Protein AF-A0A974Z0I8-F1 (afdb_monomer)

Radius of gyration: 11.43 Å; Cα contacts (8 Å, |Δi|>4): 27; chains: 1; bounding box: 28×22×30 Å

Structure (mmCIF, N/CA/C/O backbone):
data_AF-A0A974Z0I8-F1
#
_entry.id   AF-A0A974Z0I8-F1
#
loop_
_atom_site.group_PDB
_atom_site.id
_atom_site.type_symbol
_atom_site.label_atom_id
_atom_site.label_alt_id
_atom_site.label_comp_id
_atom_site.label_asym_id
_atom_site.label_entity_id
_atom_site.label_seq_id
_atom_site.pdbx_PDB_ins_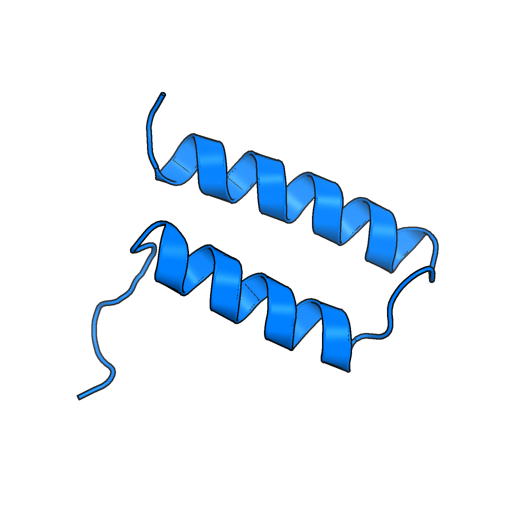code
_atom_site.Cartn_x
_atom_site.Cartn_y
_atom_site.Cartn_z
_atom_site.occupancy
_atom_site.B_iso_or_equiv
_atom_site.auth_seq_id
_atom_site.auth_comp_id
_atom_site.auth_asym_id
_atom_site.auth_atom_id
_atom_site.pdbx_PDB_model_num
ATOM 1 N N . MET A 1 1 ? 19.371 4.014 -6.717 1.00 66.62 1 MET A N 1
ATOM 2 C CA . MET A 1 1 ? 18.483 3.443 -5.684 1.00 66.62 1 MET A CA 1
ATOM 3 C C . MET A 1 1 ? 17.599 2.385 -6.320 1.00 66.62 1 MET A C 1
ATOM 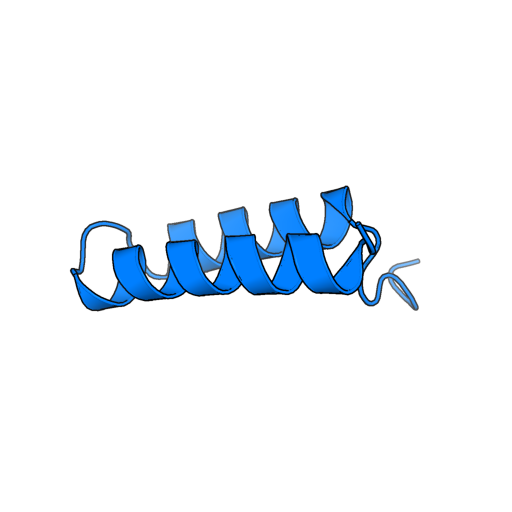5 O O . MET A 1 1 ? 16.931 2.696 -7.304 1.00 66.62 1 MET A O 1
ATOM 9 N N . ASP A 1 2 ? 17.670 1.157 -5.811 1.00 89.25 2 ASP A N 1
ATOM 10 C CA . ASP A 1 2 ? 16.981 -0.020 -6.352 1.00 89.25 2 ASP A CA 1
ATOM 11 C C . ASP A 1 2 ? 15.445 0.120 -6.300 1.00 89.25 2 ASP A C 1
ATOM 13 O O . ASP A 1 2 ? 14.901 0.758 -5.394 1.00 89.25 2 ASP A O 1
ATOM 17 N N . ASN A 1 3 ? 14.733 -0.457 -7.274 1.00 90.75 3 ASN A N 1
ATOM 18 C CA . ASN A 1 3 ? 13.268 -0.367 -7.343 1.00 90.75 3 ASN A CA 1
ATOM 19 C C . ASN A 1 3 ? 12.578 -1.054 -6.156 1.00 90.75 3 ASN A C 1
ATOM 21 O O . ASN A 1 3 ? 11.522 -0.584 -5.730 1.00 90.75 3 ASN A O 1
ATOM 25 N N . ARG A 1 4 ? 13.165 -2.119 -5.592 1.00 90.19 4 ARG A N 1
ATOM 26 C CA . ARG A 1 4 ? 12.643 -2.770 -4.381 1.00 90.19 4 ARG A CA 1
ATOM 27 C C . ARG A 1 4 ? 12.775 -1.843 -3.184 1.00 90.19 4 ARG A C 1
ATOM 29 O O . ARG A 1 4 ? 11.838 -1.746 -2.405 1.00 90.19 4 ARG A O 1
ATOM 36 N N . LEU A 1 5 ? 13.886 -1.113 -3.080 1.00 93.38 5 LEU A N 1
ATOM 37 C CA . LEU A 1 5 ? 14.089 -0.150 -1.998 1.00 93.38 5 LEU A CA 1
ATOM 38 C C . LEU A 1 5 ? 13.087 1.012 -2.085 1.00 93.38 5 LEU A C 1
ATOM 40 O O . LEU A 1 5 ? 12.396 1.286 -1.109 1.00 93.38 5 LEU A O 1
ATOM 44 N N . LYS A 1 6 ? 12.917 1.613 -3.273 1.00 93.75 6 LYS A N 1
ATOM 45 C CA . LYS A 1 6 ? 11.904 2.663 -3.499 1.00 93.75 6 LYS A CA 1
ATOM 46 C C . LYS A 1 6 ? 10.486 2.179 -3.183 1.00 93.75 6 LYS A C 1
ATOM 48 O O . LYS A 1 6 ? 9.686 2.925 -2.629 1.00 93.75 6 LYS A O 1
ATOM 53 N N . PHE A 1 7 ? 10.165 0.935 -3.541 1.00 93.62 7 PHE A N 1
ATOM 54 C CA . PHE A 1 7 ? 8.882 0.322 -3.208 1.00 93.62 7 PHE A CA 1
ATOM 55 C C . PHE A 1 7 ? 8.701 0.180 -1.693 1.00 93.62 7 PHE A C 1
ATOM 57 O O . PHE A 1 7 ? 7.678 0.617 -1.171 1.00 93.62 7 PHE A O 1
ATOM 64 N N . SER A 1 8 ? 9.688 -0.381 -0.991 1.00 94.00 8 SER A N 1
ATOM 65 C CA . SER A 1 8 ? 9.631 -0.576 0.461 1.00 94.00 8 SER A CA 1
ATOM 66 C C . SER A 1 8 ? 9.444 0.740 1.214 1.00 94.00 8 SER A C 1
ATOM 68 O O . SER A 1 8 ? 8.613 0.806 2.114 1.00 94.00 8 SER A O 1
ATOM 70 N N . GLU A 1 9 ? 10.142 1.804 0.813 1.00 96.44 9 GLU A N 1
ATOM 71 C CA . GLU A 1 9 ? 9.987 3.130 1.424 1.00 96.44 9 GLU A CA 1
ATOM 72 C C . GLU A 1 9 ? 8.583 3.703 1.225 1.00 96.44 9 GLU A C 1
ATOM 74 O O . GLU A 1 9 ? 7.955 4.160 2.180 1.00 96.44 9 GLU A O 1
ATOM 79 N N . GLN A 1 10 ? 8.048 3.641 0.001 1.00 96.12 10 GLN A N 1
ATOM 80 C CA . GLN A 1 10 ? 6.703 4.153 -0.264 1.00 96.12 10 GLN A CA 1
ATOM 81 C C . GLN A 1 10 ? 5.616 3.337 0.441 1.00 96.12 10 GLN A C 1
ATOM 83 O O . GLN A 1 10 ? 4.634 3.912 0.910 1.00 96.12 10 GLN A O 1
ATOM 88 N N . VAL A 1 11 ? 5.789 2.017 0.559 1.00 96.06 11 VAL A N 1
ATOM 89 C CA . VAL A 1 11 ? 4.872 1.165 1.328 1.00 96.06 11 VAL A CA 1
ATOM 90 C C . VAL A 1 11 ? 4.946 1.489 2.820 1.00 96.06 11 VAL A C 1
ATOM 92 O O . VAL A 1 11 ? 3.897 1.619 3.440 1.00 96.06 11 VAL A O 1
ATOM 95 N N . ALA A 1 12 ? 6.136 1.718 3.381 1.00 97.06 12 ALA A N 1
ATOM 96 C CA . ALA A 1 12 ? 6.282 2.107 4.785 1.00 97.06 12 ALA A CA 1
ATOM 97 C C . ALA A 1 12 ? 5.570 3.439 5.091 1.00 97.06 12 ALA A C 1
ATOM 99 O O . ALA A 1 12 ? 4.840 3.551 6.076 1.00 97.06 12 ALA A O 1
ATOM 100 N N . MET A 1 13 ? 5.704 4.441 4.215 1.00 97.06 13 MET A N 1
ATOM 101 C CA . MET A 1 13 ? 4.953 5.698 4.347 1.00 97.06 13 MET A CA 1
ATOM 102 C C . MET A 1 13 ? 3.438 5.462 4.276 1.00 97.06 13 MET A C 1
ATOM 104 O O . MET A 1 13 ? 2.685 6.019 5.075 1.00 97.06 13 MET A O 1
ATOM 108 N N . LEU A 1 14 ? 2.987 4.614 3.351 1.00 97.19 14 LEU A N 1
ATOM 109 C CA . LEU A 1 14 ? 1.577 4.267 3.193 1.00 97.19 14 LEU A CA 1
ATOM 110 C C . LEU A 1 14 ? 1.014 3.527 4.425 1.00 97.19 14 LEU A C 1
ATOM 112 O O . LEU A 1 14 ? -0.110 3.804 4.850 1.00 97.19 14 LEU A O 1
ATOM 116 N N . ASP A 1 15 ? 1.801 2.646 5.046 1.00 97.06 15 ASP A N 1
ATOM 117 C CA . ASP A 1 15 ? 1.445 1.946 6.286 1.00 97.06 15 ASP A CA 1
ATOM 118 C C . ASP A 1 15 ? 1.277 2.921 7.461 1.00 97.06 15 ASP A C 1
ATOM 120 O O . ASP A 1 15 ? 0.336 2.791 8.254 1.00 97.06 15 ASP A O 1
ATOM 124 N N . HIS A 1 16 ? 2.123 3.953 7.550 1.00 97.94 16 HIS A N 1
ATOM 125 C CA . HIS A 1 16 ? 1.963 5.012 8.549 1.00 97.94 16 HIS A CA 1
ATOM 126 C C . HIS A 1 16 ? 0.653 5.789 8.366 1.00 97.94 16 HIS A C 1
ATOM 128 O O . HIS A 1 16 ? -0.018 6.085 9.358 1.00 97.94 16 HIS A O 1
ATOM 134 N N . LEU A 1 17 ? 0.254 6.088 7.125 1.00 97.69 17 LEU A N 1
ATOM 135 C CA . LEU A 1 17 ? -1.021 6.758 6.840 1.00 97.69 17 LEU A CA 1
ATOM 136 C C . LEU A 1 17 ? -2.217 5.895 7.257 1.00 97.69 17 LEU A C 1
ATOM 138 O O . LEU A 1 17 ? -3.145 6.399 7.895 1.00 97.69 17 LEU A O 1
ATOM 142 N N . LYS A 1 18 ? -2.170 4.589 6.965 1.00 96.94 18 LYS A N 1
ATOM 143 C CA . LYS A 1 18 ? -3.208 3.632 7.378 1.00 96.94 18 LYS A CA 1
ATOM 144 C C . LYS A 1 18 ? -3.295 3.512 8.898 1.00 96.94 18 LYS A C 1
ATOM 146 O O . LYS A 1 18 ? -4.388 3.558 9.455 1.00 96.94 18 LYS A O 1
ATOM 151 N N . THR A 1 19 ? -2.153 3.413 9.578 1.00 97.00 19 THR A N 1
ATOM 152 C CA . THR A 1 19 ? -2.085 3.305 11.047 1.00 97.00 19 THR A CA 1
ATOM 153 C C . THR A 1 19 ? -2.670 4.539 11.728 1.00 97.00 19 THR A C 1
ATOM 155 O O . THR A 1 19 ? -3.405 4.424 12.706 1.00 97.00 19 THR A O 1
ATOM 158 N N . L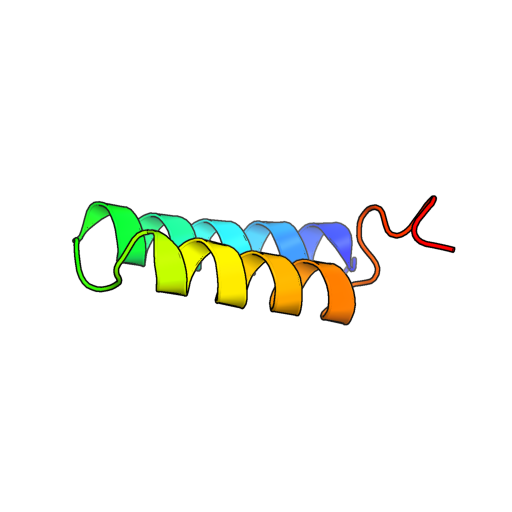YS A 1 20 ? -2.418 5.727 11.167 1.00 97.69 20 LYS A N 1
ATOM 159 C CA . LYS A 1 20 ? -3.010 6.992 11.626 1.00 97.69 20 LYS A CA 1
ATOM 160 C C . LYS A 1 20 ? -4.476 7.177 11.209 1.00 97.69 20 LYS A C 1
ATOM 162 O O . LYS A 1 20 ? -5.046 8.219 11.511 1.00 97.69 20 LYS A O 1
ATOM 167 N N . LYS A 1 21 ? -5.083 6.196 10.525 1.00 96.69 21 LYS A N 1
ATOM 168 C CA . LYS A 1 21 ? -6.452 6.248 9.979 1.00 96.69 21 LYS A CA 1
ATOM 169 C C . LYS A 1 21 ? -6.702 7.458 9.063 1.00 96.69 21 LYS A C 1
ATOM 171 O O . LYS A 1 21 ? -7.825 7.935 8.970 1.00 96.69 21 LYS A O 1
ATOM 176 N N . LEU A 1 22 ? -5.658 7.946 8.385 1.00 97.88 22 LEU A N 1
ATOM 177 C CA . LEU A 1 22 ? -5.753 9.063 7.432 1.00 97.88 22 LEU A CA 1
ATOM 178 C C . LEU A 1 22 ? -6.251 8.621 6.053 1.00 97.88 22 LEU A C 1
ATOM 180 O O . LEU A 1 22 ? -6.639 9.453 5.243 1.00 97.88 22 LEU A O 1
ATOM 184 N N . ILE A 1 23 ? -6.208 7.316 5.794 1.00 97.31 23 ILE A N 1
ATOM 185 C CA . ILE A 1 23 ? -6.716 6.681 4.583 1.00 97.31 23 ILE A CA 1
ATOM 186 C C . ILE A 1 23 ? -7.507 5.435 4.964 1.00 97.31 23 ILE A C 1
ATOM 188 O O . ILE A 1 23 ? -7.221 4.766 5.963 1.00 97.31 23 ILE A O 1
ATOM 192 N N . THR A 1 24 ? -8.488 5.102 4.141 1.00 97.69 24 THR A N 1
ATOM 193 C CA . THR A 1 24 ? -9.270 3.873 4.248 1.00 97.69 24 THR A CA 1
ATOM 194 C C . THR A 1 24 ? -8.472 2.662 3.760 1.00 97.69 24 THR A C 1
ATOM 196 O O . THR A 1 24 ? -7.497 2.776 3.012 1.00 97.69 24 THR A O 1
ATOM 199 N N . THR A 1 25 ? -8.917 1.460 4.133 1.00 95.75 25 THR A N 1
ATOM 200 C CA . THR A 1 25 ? -8.350 0.209 3.600 1.00 95.75 25 THR A CA 1
ATOM 201 C C . THR A 1 25 ? -8.461 0.139 2.073 1.00 95.75 25 THR A C 1
ATOM 203 O O . THR A 1 25 ? -7.507 -0.261 1.414 1.00 95.75 25 THR A O 1
ATOM 206 N N . MET A 1 26 ? -9.576 0.608 1.500 1.00 96.94 26 MET A N 1
ATOM 207 C CA . MET A 1 26 ? -9.766 0.638 0.046 1.00 96.94 26 MET A CA 1
ATOM 208 C C . MET A 1 26 ? -8.735 1.540 -0.652 1.00 96.94 26 MET A C 1
ATOM 210 O O . MET A 1 26 ? -8.191 1.171 -1.693 1.00 96.94 26 MET A O 1
ATOM 214 N N . GLU A 1 27 ? -8.469 2.726 -0.105 1.00 97.69 27 GLU A N 1
ATOM 215 C CA . GLU A 1 27 ? -7.459 3.643 -0.647 1.00 97.69 27 GLU A CA 1
ATOM 216 C C . GLU A 1 27 ? -6.054 3.066 -0.508 1.00 97.69 27 GLU A C 1
ATOM 218 O O . GLU A 1 27 ? -5.282 3.101 -1.467 1.00 97.69 27 GLU A O 1
ATOM 223 N N . TYR A 1 28 ? -5.747 2.468 0.645 1.00 97.50 28 TYR A N 1
ATOM 224 C CA . TYR A 1 28 ? -4.486 1.772 0.872 1.00 97.50 28 TYR A CA 1
ATOM 225 C C . TYR A 1 28 ? -4.223 0.716 -0.210 1.00 97.50 28 TYR A C 1
ATOM 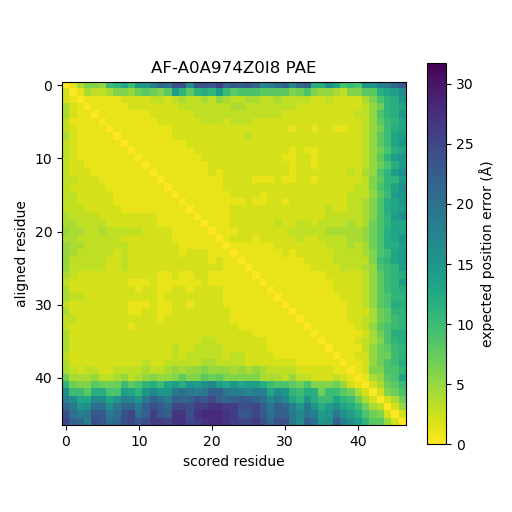227 O O . TYR A 1 28 ? -3.160 0.729 -0.833 1.00 97.50 28 TYR A O 1
ATOM 235 N N . ASP A 1 29 ? -5.192 -0.156 -0.493 1.00 96.31 29 ASP A N 1
ATOM 236 C CA . ASP A 1 29 ? -5.020 -1.237 -1.469 1.00 96.31 29 ASP A CA 1
ATOM 237 C C . ASP A 1 29 ? -4.835 -0.700 -2.897 1.00 96.31 29 ASP A C 1
ATOM 239 O O . ASP A 1 29 ? -3.948 -1.159 -3.627 1.00 96.31 29 ASP A O 1
ATOM 243 N N . LYS A 1 30 ? -5.601 0.332 -3.287 1.00 96.62 30 LYS A N 1
ATOM 244 C CA . LYS A 1 30 ? -5.456 1.003 -4.592 1.00 96.62 30 LYS A CA 1
ATOM 245 C C . LYS A 1 30 ? -4.074 1.636 -4.757 1.00 96.62 30 LYS A C 1
ATOM 247 O O . LYS A 1 30 ? -3.426 1.438 -5.788 1.00 96.62 30 LYS A O 1
ATOM 252 N N . ILE A 1 31 ? -3.604 2.369 -3.747 1.00 96.44 31 ILE A N 1
ATOM 253 C CA . ILE A 1 31 ? -2.302 3.045 -3.785 1.00 96.44 31 ILE A CA 1
ATOM 254 C C . ILE A 1 31 ? -1.169 2.013 -3.781 1.00 96.44 31 ILE A C 1
ATOM 256 O O . ILE A 1 31 ? -0.243 2.114 -4.587 1.00 96.44 31 ILE A O 1
ATOM 260 N N . LYS A 1 32 ? -1.259 0.964 -2.957 1.00 95.31 32 LYS A N 1
ATOM 261 C CA . LYS A 1 32 ? -0.270 -0.122 -2.920 1.00 95.31 32 LYS A CA 1
ATOM 262 C C . LYS A 1 32 ? -0.158 -0.835 -4.266 1.00 95.31 32 LYS A C 1
ATOM 264 O O . LYS A 1 32 ? 0.956 -1.084 -4.731 1.00 95.31 32 LYS A O 1
ATOM 269 N N . LEU A 1 33 ? -1.285 -1.113 -4.926 1.00 94.75 33 LEU A N 1
ATOM 270 C CA . LEU A 1 33 ? -1.301 -1.700 -6.268 1.00 94.75 33 LEU A CA 1
ATOM 271 C C . LEU A 1 33 ? -0.641 -0.774 -7.299 1.00 94.75 33 LEU A C 1
ATOM 273 O O . LEU A 1 33 ? 0.150 -1.235 -8.123 1.00 94.75 33 LEU A O 1
ATOM 277 N N . PHE A 1 34 ? -0.927 0.527 -7.239 1.00 94.88 34 PHE A N 1
ATOM 278 C CA . PHE A 1 34 ? -0.298 1.522 -8.106 1.00 94.88 34 PHE A CA 1
ATOM 279 C C . PHE A 1 34 ? 1.227 1.573 -7.916 1.00 94.88 34 PHE A C 1
ATOM 281 O O . PHE A 1 34 ? 1.970 1.484 -8.894 1.00 94.88 34 PHE A O 1
ATOM 288 N N . ILE A 1 3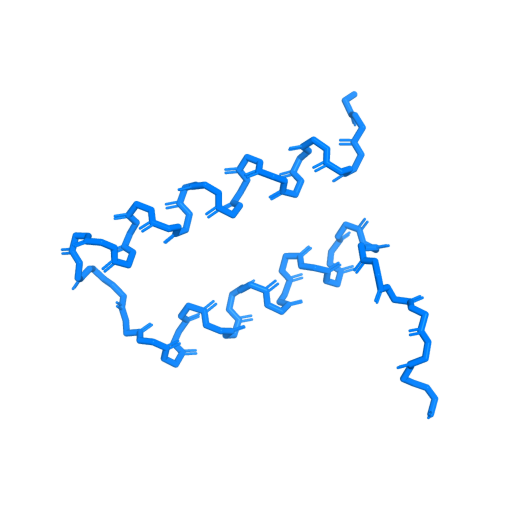5 ? 1.708 1.638 -6.670 1.00 94.00 35 ILE A N 1
ATOM 289 C CA . ILE A 1 35 ? 3.142 1.655 -6.333 1.00 94.00 35 ILE A CA 1
ATOM 290 C C . ILE A 1 35 ? 3.824 0.363 -6.813 1.00 94.00 35 ILE A C 1
ATOM 292 O O . ILE A 1 35 ? 4.900 0.410 -7.416 1.00 94.00 35 ILE A O 1
ATOM 296 N N . LYS A 1 36 ? 3.173 -0.794 -6.620 1.00 92.94 36 LYS A N 1
ATOM 297 C CA . LYS A 1 36 ? 3.650 -2.101 -7.102 1.00 92.94 36 LYS A CA 1
ATOM 298 C C . LYS A 1 36 ? 3.844 -2.104 -8.623 1.00 92.94 36 LYS A C 1
ATOM 300 O O . LYS A 1 36 ? 4.901 -2.522 -9.099 1.00 92.94 36 LYS A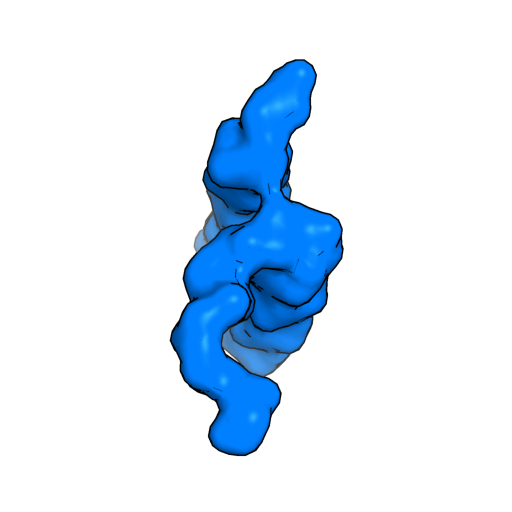 O 1
ATOM 305 N N . LYS A 1 37 ? 2.864 -1.582 -9.374 1.00 93.06 37 LYS A N 1
ATOM 306 C CA . LYS A 1 37 ? 2.936 -1.435 -10.839 1.00 93.06 37 LYS A CA 1
ATOM 307 C C . LYS A 1 37 ? 4.049 -0.471 -11.263 1.00 93.06 37 LYS A C 1
ATOM 309 O O . LYS A 1 37 ? 4.857 -0.818 -12.121 1.00 93.06 37 LYS A O 1
ATOM 314 N N . LYS A 1 38 ? 4.142 0.697 -10.620 1.00 93.38 38 LYS A N 1
ATOM 315 C CA . LYS A 1 38 ? 5.145 1.739 -10.906 1.00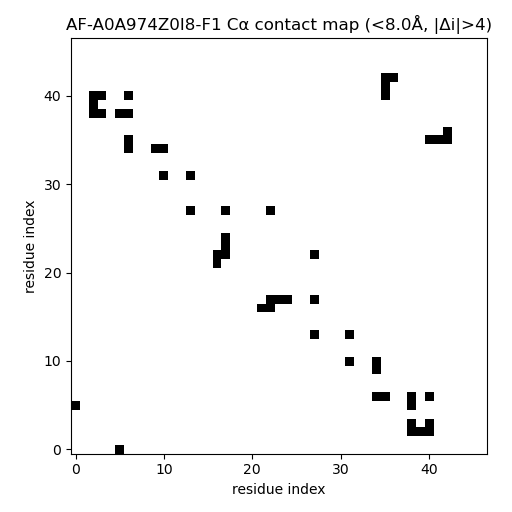 93.38 38 LYS A CA 1
ATOM 316 C C . LYS A 1 38 ? 6.583 1.220 -10.815 1.00 93.38 38 LYS A C 1
ATOM 318 O O . LYS A 1 38 ? 7.400 1.539 -11.674 1.00 93.38 38 LYS A O 1
ATOM 323 N N . TYR A 1 39 ? 6.887 0.414 -9.797 1.00 93.50 39 TYR A N 1
ATOM 324 C CA . TYR A 1 39 ? 8.234 -0.128 -9.570 1.00 93.50 39 TYR A CA 1
ATOM 325 C C . TYR A 1 39 ? 8.454 -1.534 -10.137 1.00 93.50 39 TYR A C 1
ATOM 327 O O . TYR A 1 39 ? 9.520 -2.112 -9.927 1.00 93.50 39 TYR A O 1
ATOM 335 N N . LYS A 1 40 ? 7.478 -2.081 -10.874 1.00 90.44 40 LYS A N 1
ATOM 336 C CA . LYS A 1 40 ? 7.532 -3.424 -11.473 1.00 90.44 40 LYS A CA 1
ATOM 337 C C . LYS A 1 40 ? 7.829 -4.540 -10.458 1.00 90.44 40 LYS A C 1
ATOM 339 O O . LYS A 1 40 ? 8.512 -5.513 -10.765 1.00 90.44 40 LYS A O 1
ATOM 344 N N . ILE A 1 41 ? 7.317 -4.409 -9.233 1.00 86.81 41 ILE A N 1
ATOM 345 C CA . ILE A 1 41 ? 7.542 -5.385 -8.158 1.00 86.81 41 ILE A CA 1
ATOM 346 C C . ILE A 1 41 ? 6.532 -6.520 -8.283 1.00 86.81 41 ILE A C 1
ATOM 348 O O . ILE A 1 41 ? 5.332 -6.284 -8.207 1.00 86.81 41 ILE A O 1
ATOM 352 N N . GLY A 1 42 ? 6.995 -7.761 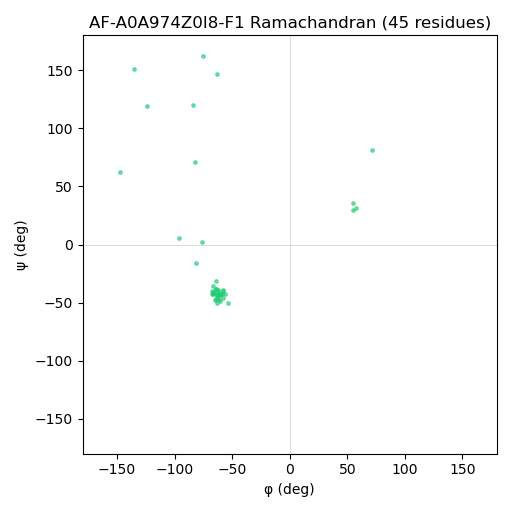-8.456 1.00 73.31 42 GLY A N 1
ATOM 353 C CA . GLY A 1 42 ? 6.115 -8.936 -8.490 1.00 73.31 42 GLY A CA 1
ATOM 354 C C . GLY A 1 42 ? 5.031 -8.877 -9.574 1.00 73.31 42 GLY A C 1
ATOM 355 O O . GLY A 1 42 ? 3.933 -9.379 -9.345 1.00 73.31 42 GLY A O 1
ATOM 356 N N . ILE A 1 43 ? 5.320 -8.227 -10.710 1.00 62.06 43 ILE A N 1
ATOM 357 C CA . ILE A 1 43 ? 4.559 -8.378 -11.957 1.00 62.06 43 ILE A CA 1
ATOM 358 C C . ILE A 1 43 ? 5.094 -9.642 -12.644 1.00 62.06 43 ILE A C 1
ATOM 360 O O . ILE A 1 43 ? 5.849 -9.575 -13.604 1.00 62.06 43 ILE A O 1
ATOM 364 N N . TYR A 1 44 ? 4.784 -10.796 -12.066 1.00 53.19 44 TYR A N 1
ATOM 365 C CA . TYR A 1 44 ? 4.868 -12.091 -12.732 1.00 53.19 44 TYR A CA 1
ATOM 366 C C . TYR A 1 44 ? 3.461 -12.679 -12.608 1.00 53.19 44 TYR A C 1
ATOM 368 O O . TYR A 1 44 ? 2.976 -12.823 -11.489 1.00 53.19 44 TYR A O 1
ATOM 376 N N . ALA A 1 45 ? 2.814 -12.940 -13.745 1.00 41.75 45 ALA A N 1
ATOM 377 C C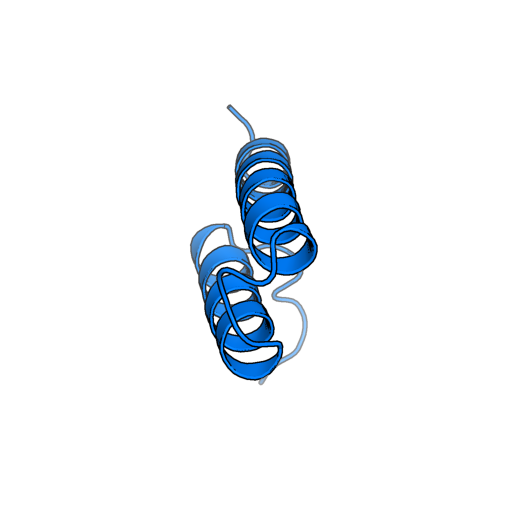A . ALA A 1 45 ? 1.442 -13.440 -13.897 1.00 41.75 45 ALA A CA 1
ATOM 378 C C . ALA A 1 45 ? 0.308 -12.448 -13.552 1.00 41.75 45 ALA A C 1
ATOM 380 O O . ALA A 1 45 ? -0.295 -12.481 -12.482 1.00 41.75 45 ALA A O 1
ATOM 381 N N . MET A 1 46 ? -0.012 -11.578 -14.507 1.00 41.47 46 MET A N 1
ATOM 382 C CA . MET A 1 46 ? -1.400 -11.179 -14.762 1.00 41.47 46 MET A CA 1
ATOM 383 C C . MET A 1 46 ? -1.513 -10.917 -16.272 1.00 41.47 46 MET A C 1
ATOM 385 O O . MET A 1 46 ? -1.659 -9.776 -16.707 1.00 41.47 46 MET A O 1
ATOM 389 N N . GLU A 1 47 ? -1.275 -11.984 -17.040 1.00 36.44 47 GLU A N 1
ATOM 390 C CA . GLU A 1 47 ? -1.930 -12.203 -18.337 1.00 36.44 47 GLU A CA 1
ATOM 391 C C . GLU A 1 47 ? -3.249 -12.929 -18.066 1.00 36.44 47 GLU A C 1
ATOM 393 O O . GLU A 1 47 ? -3.248 -13.783 -17.144 1.00 36.44 47 GLU A O 1
#

Secondary structure (DSSP, 8-state):
--HHHHHHHHHHHHHHHHHTTSS-HHHHHHHHHHHHHHTTTT-----

Foldseek 3Di:
DALVVVLVVVLVVLVVCVVVVVDDPVVSVVVNVVSCVVSVPPPDDDD

Sequence (47 aa):
MDNRLKFSEQVAMLDHLKTKKLITTMEYDKIKLFIKKKYKIGIYAME

pLDDT: mean 88.93, std 15.84, range [36.44, 97.94]

Nearest PDB structures (foldseek):
  7oq4-assembly1_Q  TM=9.758E-01  e=6.351E+00  Sulfolobus acidocaldarius DSM 639
  7oqy-assembly1_Q  TM=9.751E-01  e=7.291E+00  Sulfolobus acidocaldarius DSM 639

Solvent-accessible surface area (backbone atoms only — not comparable to full-atom values): 2869 Å² total; per-residue (Å²): 133,57,50,69,56,57,44,53,54,55,49,52,56,51,50,51,38,45,74,70,62,75,45,52,72,70,53,50,53,55,52,51,52,49,50,32,60,75,48,59,55,85,81,68,88,88,126

Mean predicted aligned error: 4.82 Å